Protein AF-A0A3M2BI87-F1 (afdb_monomer_lite)

Secondary structure (DSSP, 8-state):
---PPPHHHHHHHHHHHHHHHHHHHHHHHHSS--HHHHHHHTTPPTTHHHHHHHTSS---HHHHHHHHHHTT--HHHHHHHHSTT-----HHHHHHHHHHHHHHHHHHHHHHTTSS---------

pLDDT: mean 85.57, std 15.02, range [42.53, 98.25]

Radius of gyration: 25.04 Å; chains: 1; bounding box: 48×65×64 Å

Foldseek 3Di:
DDPDPDPPPVVVVVVLLLLLLVLLVVLCVVDPDDPVRLCVQLVHDPCPLVCPSVVVDPDDPSNVVSSCVSSVHDPVNSVCVSDPPDDPPDVVVVVVVVVVVVVVVVVVVCVVVVNDDPPPPPPPD

Structure (mmCIF, N/CA/C/O backbone):
data_AF-A0A3M2BI87-F1
#
_entry.id   AF-A0A3M2BI87-F1
#
loop_
_atom_site.group_PDB
_atom_site.id
_atom_site.type_symbol
_atom_site.label_atom_id
_atom_site.label_alt_id
_atom_site.label_comp_id
_atom_site.label_asym_id
_atom_site.label_entity_id
_atom_site.label_seq_id
_atom_site.pdbx_PDB_ins_code
_atom_site.Cartn_x
_atom_site.Cartn_y
_atom_site.Cartn_z
_atom_site.occupancy
_atom_site.B_iso_or_equiv
_atom_site.auth_seq_id
_atom_site.auth_comp_id
_atom_site.auth_asym_id
_atom_site.auth_atom_id
_atom_site.pdbx_PDB_model_num
ATOM 1 N N . MET A 1 1 ? 23.739 29.342 13.858 1.00 42.53 1 MET A N 1
ATOM 2 C CA . MET A 1 1 ? 23.342 29.300 12.436 1.00 42.53 1 MET A CA 1
ATOM 3 C C . MET A 1 1 ? 22.772 27.918 12.164 1.00 42.53 1 MET A C 1
ATOM 5 O O . MET A 1 1 ? 23.539 26.983 11.983 1.00 42.53 1 MET A O 1
ATOM 9 N N . ASN A 1 2 ? 21.449 27.764 12.264 1.00 44.50 2 ASN A N 1
ATOM 10 C CA . ASN A 1 2 ? 20.781 26.526 11.865 1.00 44.50 2 ASN A CA 1
ATOM 11 C C . ASN A 1 2 ? 20.725 26.521 10.340 1.00 44.50 2 ASN A C 1
ATOM 13 O O . ASN A 1 2 ? 20.180 27.447 9.748 1.00 44.50 2 ASN A O 1
ATOM 17 N N . ALA A 1 3 ? 21.358 25.531 9.720 1.00 49.25 3 ALA A N 1
ATOM 18 C CA . ALA A 1 3 ? 21.261 25.331 8.287 1.00 49.25 3 ALA A CA 1
ATOM 19 C C . ALA A 1 3 ? 19.826 24.904 7.964 1.00 49.25 3 ALA A C 1
ATOM 21 O O . ALA A 1 3 ? 19.418 23.795 8.314 1.00 49.25 3 ALA A O 1
ATOM 22 N N . ASP A 1 4 ? 19.067 25.787 7.316 1.00 50.25 4 ASP A N 1
ATOM 23 C CA . ASP A 1 4 ? 17.788 25.420 6.723 1.00 50.25 4 ASP A CA 1
ATOM 24 C C . ASP A 1 4 ? 18.007 24.260 5.736 1.00 50.25 4 ASP A C 1
ATOM 26 O O . ASP A 1 4 ? 18.902 24.324 4.879 1.00 50.25 4 ASP A O 1
ATOM 30 N N . PRO A 1 5 ? 17.241 23.161 5.842 1.00 54.12 5 PRO A N 1
ATOM 31 C CA . PRO A 1 5 ? 17.384 22.041 4.929 1.00 54.12 5 PRO A CA 1
ATOM 32 C C . PRO A 1 5 ? 17.029 22.479 3.502 1.00 54.12 5 PRO A C 1
ATOM 34 O O . PRO A 1 5 ? 15.983 23.079 3.260 1.00 54.12 5 PRO A O 1
ATOM 37 N N . LYS A 1 6 ? 17.904 22.150 2.538 1.00 52.88 6 LYS A N 1
ATOM 38 C CA . LYS A 1 6 ? 17.713 22.445 1.107 1.00 52.88 6 LYS A CA 1
ATOM 39 C C . LYS A 1 6 ? 16.293 22.037 0.652 1.00 52.88 6 LYS A C 1
ATOM 41 O O . LYS A 1 6 ? 15.965 20.847 0.720 1.00 52.88 6 LYS A O 1
ATOM 46 N N . PRO A 1 7 ? 15.487 22.968 0.105 1.00 54.06 7 PRO A N 1
ATOM 47 C CA . PRO A 1 7 ? 14.045 22.786 -0.109 1.00 54.06 7 PRO A CA 1
ATOM 48 C C . PRO A 1 7 ? 13.658 21.704 -1.139 1.00 54.06 7 PRO A C 1
ATOM 50 O O . PRO A 1 7 ? 12.496 21.320 -1.222 1.00 54.06 7 PRO A O 1
ATOM 53 N N . GLY A 1 8 ? 14.608 21.152 -1.904 1.00 59.81 8 GLY A N 1
ATOM 54 C CA . GLY A 1 8 ? 14.314 20.188 -2.974 1.00 59.81 8 GLY A CA 1
ATOM 55 C C . GLY A 1 8 ? 14.073 18.735 -2.533 1.00 59.81 8 GLY A C 1
ATOM 56 O O . GLY A 1 8 ? 13.328 18.014 -3.194 1.00 59.81 8 GLY A O 1
ATOM 57 N N . PHE A 1 9 ? 14.685 18.275 -1.434 1.00 56.72 9 PHE A N 1
ATOM 58 C CA . PHE A 1 9 ? 14.595 16.863 -1.017 1.00 56.72 9 PHE A CA 1
ATOM 59 C C . PHE A 1 9 ? 13.459 16.588 -0.031 1.00 56.72 9 PHE A C 1
ATOM 61 O O . PHE A 1 9 ? 12.840 15.526 -0.109 1.00 56.72 9 PHE A O 1
ATOM 68 N N . ALA A 1 10 ? 13.175 17.533 0.868 1.00 65.06 10 ALA A N 1
ATOM 69 C CA . ALA A 1 10 ? 12.075 17.415 1.823 1.00 65.06 10 ALA A CA 1
ATOM 70 C C . ALA A 1 10 ? 10.725 17.364 1.090 1.00 65.06 10 ALA A C 1
ATOM 72 O O . ALA A 1 10 ? 9.998 16.385 1.223 1.00 65.06 10 ALA A O 1
ATOM 73 N N . GLY A 1 11 ? 10.480 18.308 0.171 1.00 73.38 11 GLY A N 1
ATOM 74 C CA . GLY A 1 11 ? 9.219 18.372 -0.575 1.00 73.38 11 GLY A CA 1
ATOM 75 C C . GLY A 1 11 ? 8.911 17.121 -1.408 1.00 73.38 11 GLY A C 1
ATOM 76 O O . GLY A 1 11 ? 7.763 16.691 -1.472 1.00 73.38 11 GLY A O 1
ATOM 77 N N . ARG A 1 12 ? 9.928 16.474 -2.003 1.00 76.38 12 ARG A N 1
ATOM 78 C CA . ARG A 1 12 ? 9.723 15.224 -2.761 1.00 76.38 12 ARG A CA 1
ATOM 79 C C . ARG A 1 12 ? 9.364 14.050 -1.848 1.00 76.38 12 ARG A C 1
ATOM 81 O O . ARG A 1 12 ? 8.540 13.220 -2.227 1.00 76.38 12 ARG A O 1
ATOM 88 N N . ARG A 1 13 ? 9.984 13.961 -0.667 1.00 80.44 13 ARG A N 1
ATOM 89 C CA . ARG A 1 13 ? 9.666 12.914 0.315 1.00 80.44 13 ARG A CA 1
ATOM 90 C C . ARG A 1 13 ? 8.262 13.098 0.869 1.00 80.44 13 ARG A C 1
ATOM 92 O O . ARG A 1 13 ? 7.519 12.125 0.910 1.00 80.44 13 ARG A O 1
ATOM 99 N N . ASP A 1 14 ? 7.890 14.322 1.217 1.00 85.38 14 AS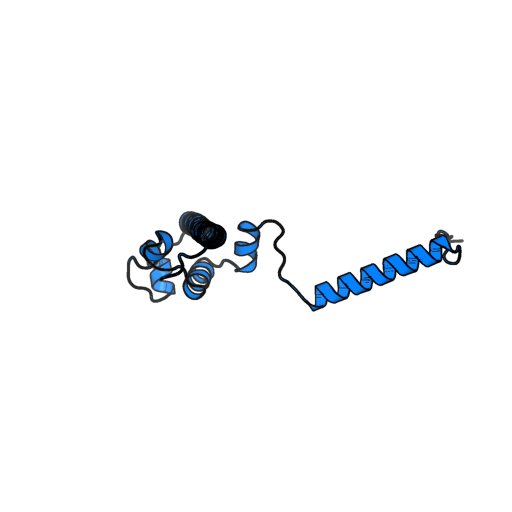P A N 1
ATOM 100 C CA . ASP A 1 14 ? 6.566 14.619 1.762 1.00 85.38 14 ASP A CA 1
ATOM 101 C C . ASP A 1 14 ? 5.468 14.298 0.739 1.00 85.38 14 ASP A C 1
ATOM 103 O O . ASP A 1 14 ? 4.526 13.570 1.053 1.00 85.38 14 ASP A O 1
ATOM 107 N N . ALA A 1 15 ? 5.665 14.689 -0.527 1.00 86.06 15 ALA A N 1
ATOM 108 C CA . ALA A 1 15 ? 4.764 14.328 -1.621 1.00 86.06 15 ALA A CA 1
ATOM 109 C C . ALA A 1 15 ? 4.630 12.805 -1.807 1.00 86.06 15 ALA A C 1
ATOM 111 O O . ALA A 1 15 ? 3.531 12.300 -2.045 1.00 86.06 15 ALA A O 1
ATOM 112 N N . ALA A 1 16 ? 5.728 12.054 -1.669 1.00 88.50 16 ALA A N 1
ATOM 113 C CA . ALA A 1 16 ? 5.696 10.595 -1.750 1.00 88.50 16 ALA A CA 1
ATOM 114 C C . ALA A 1 16 ? 4.915 9.974 -0.579 1.00 88.50 16 ALA A C 1
ATOM 116 O O . ALA A 1 16 ? 4.080 9.095 -0.793 1.00 88.50 16 ALA A O 1
ATOM 117 N N . VAL A 1 17 ? 5.136 10.449 0.650 1.00 92.62 17 VAL A N 1
ATOM 118 C CA . VAL A 1 17 ? 4.403 9.975 1.836 1.00 92.62 17 VAL A CA 1
ATOM 119 C C . VAL A 1 17 ? 2.909 10.280 1.709 1.00 92.62 17 VAL A C 1
ATOM 121 O O . VAL A 1 17 ? 2.076 9.428 2.027 1.00 92.62 17 VAL A O 1
ATOM 124 N N . ASP A 1 18 ? 2.550 11.451 1.194 1.00 92.56 18 ASP A N 1
ATOM 125 C CA . ASP A 1 18 ? 1.153 11.815 0.967 1.00 92.56 18 ASP A CA 1
ATOM 126 C C . ASP A 1 18 ? 0.506 10.986 -0.147 1.00 92.56 18 ASP A C 1
ATOM 128 O O . ASP A 1 18 ? -0.655 10.580 -0.012 1.00 92.56 18 ASP A O 1
ATOM 132 N N . GLY A 1 19 ? 1.272 10.632 -1.184 1.00 92.81 19 GLY A N 1
ATOM 133 C CA . GLY A 1 19 ? 0.880 9.646 -2.191 1.00 92.81 19 GLY A CA 1
ATOM 134 C C . GLY A 1 19 ? 0.559 8.282 -1.573 1.00 92.81 19 GLY A C 1
ATOM 135 O O . GLY A 1 19 ? -0.517 7.731 -1.817 1.00 92.81 19 GLY A O 1
ATOM 136 N N . ILE A 1 20 ? 1.426 7.781 -0.685 1.00 95.44 20 ILE A N 1
ATOM 137 C CA . ILE A 1 20 ? 1.193 6.524 0.046 1.00 95.44 20 ILE A CA 1
ATOM 138 C C . ILE A 1 20 ? -0.083 6.621 0.895 1.00 95.44 20 ILE A C 1
ATOM 140 O O . ILE A 1 20 ? -0.939 5.736 0.835 1.00 95.44 20 ILE A O 1
ATOM 144 N N . ARG A 1 21 ? -0.269 7.708 1.658 1.00 96.12 21 ARG A N 1
ATOM 145 C CA . ARG A 1 21 ? -1.483 7.919 2.471 1.00 96.12 21 ARG A CA 1
ATOM 146 C C . ARG A 1 21 ? -2.750 7.965 1.624 1.00 96.12 21 ARG A C 1
ATOM 148 O O . ARG A 1 21 ? -3.805 7.507 2.068 1.00 96.12 21 ARG A O 1
ATOM 155 N N . LEU A 1 22 ? -2.691 8.568 0.439 1.00 95.00 22 LEU A N 1
ATOM 156 C CA . LEU A 1 22 ? -3.823 8.623 -0.480 1.00 95.00 22 LEU A CA 1
ATOM 157 C C . LEU A 1 22 ? -4.178 7.227 -1.009 1.00 95.00 22 LEU A C 1
ATOM 159 O O . LEU A 1 22 ? -5.354 6.863 -0.980 1.00 95.00 22 LEU A O 1
ATOM 163 N N . ALA A 1 23 ? -3.186 6.437 -1.422 1.00 95.56 23 ALA A N 1
ATOM 164 C CA . ALA A 1 23 ? -3.396 5.066 -1.884 1.00 95.56 23 ALA A CA 1
ATOM 165 C C . ALA A 1 23 ? -3.974 4.171 -0.774 1.00 95.56 23 ALA A C 1
ATOM 167 O O . ALA A 1 23 ? -4.976 3.487 -0.986 1.00 95.56 23 ALA A O 1
ATOM 168 N N . LEU A 1 24 ? -3.438 4.265 0.450 1.00 96.75 24 LEU A N 1
ATOM 169 C CA . LEU A 1 24 ? -3.990 3.560 1.612 1.00 96.75 24 LEU A CA 1
ATOM 170 C C . LEU A 1 24 ? -5.447 3.952 1.880 1.00 96.75 24 LEU A C 1
ATOM 172 O O . LEU A 1 24 ? -6.290 3.082 2.084 1.00 96.75 24 LEU A O 1
ATOM 176 N N . ARG A 1 25 ? -5.783 5.249 1.821 1.00 95.81 25 ARG A N 1
ATOM 177 C CA . ARG A 1 25 ? -7.173 5.712 1.974 1.00 95.81 25 ARG A CA 1
ATOM 178 C C . ARG A 1 25 ? -8.105 5.114 0.924 1.00 95.81 25 ARG A C 1
ATOM 180 O O . ARG A 1 25 ? -9.238 4.783 1.264 1.00 95.81 25 ARG A O 1
ATOM 187 N N . ARG A 1 26 ? -7.661 4.993 -0.330 1.00 95.19 26 ARG A N 1
ATOM 188 C CA . ARG A 1 26 ? -8.460 4.379 -1.402 1.00 95.19 26 ARG A CA 1
ATOM 189 C C . ARG A 1 26 ? -8.712 2.902 -1.123 1.00 95.19 26 ARG A C 1
ATOM 191 O O . ARG A 1 26 ? -9.862 2.488 -1.173 1.00 95.19 26 ARG A O 1
ATOM 198 N N . ARG A 1 27 ? -7.682 2.145 -0.738 1.00 95.62 27 ARG A N 1
ATOM 199 C CA . ARG A 1 27 ? -7.823 0.715 -0.419 1.00 95.62 27 ARG A CA 1
ATOM 200 C C . ARG A 1 27 ? -8.705 0.462 0.800 1.00 95.62 27 ARG A C 1
ATOM 202 O O . ARG A 1 27 ? -9.609 -0.354 0.716 1.00 95.62 27 ARG A O 1
ATOM 209 N N . VAL A 1 28 ? -8.529 1.224 1.882 1.00 95.56 28 VAL A N 1
ATOM 210 C CA . VAL A 1 28 ? -9.407 1.128 3.064 1.00 95.56 28 VAL A CA 1
ATOM 211 C C . VAL A 1 28 ? -10.868 1.419 2.700 1.00 95.56 28 VAL A C 1
ATOM 213 O O . VAL A 1 28 ? -11.767 0.768 3.214 1.00 95.56 28 VAL A O 1
ATOM 216 N N . ARG A 1 29 ? -11.125 2.380 1.803 1.00 95.00 29 ARG A N 1
ATOM 217 C CA . ARG A 1 29 ? -12.488 2.680 1.327 1.00 95.00 29 ARG A CA 1
ATOM 218 C C . ARG A 1 29 ? -13.061 1.619 0.390 1.00 95.00 29 ARG A C 1
ATOM 220 O O . ARG A 1 29 ? -14.275 1.494 0.335 1.00 95.00 29 ARG A O 1
ATOM 227 N N . ALA A 1 30 ? -12.211 0.933 -0.368 1.00 94.56 30 ALA A N 1
ATOM 228 C CA . ALA A 1 30 ? -12.610 -0.127 -1.289 1.00 94.56 30 ALA A CA 1
ATOM 229 C C . ALA A 1 30 ? -12.771 -1.491 -0.598 1.00 94.56 30 ALA A C 1
ATOM 231 O O . ALA A 1 30 ? -13.334 -2.402 -1.190 1.00 94.56 30 ALA A O 1
ATOM 232 N N . SER A 1 31 ? -12.260 -1.639 0.627 1.00 95.31 31 SER A N 1
ATOM 233 C CA . SER A 1 31 ? -12.409 -2.853 1.425 1.00 95.31 31 SER A CA 1
ATOM 234 C C . SER A 1 31 ? -13.735 -2.890 2.177 1.00 95.31 31 SER A C 1
ATOM 236 O O . SER A 1 31 ? -14.250 -1.848 2.580 1.00 95.31 31 SER A O 1
ATOM 238 N N . ASP A 1 32 ? -14.194 -4.094 2.509 1.00 95.94 32 ASP A N 1
ATOM 239 C CA . ASP A 1 32 ? -15.353 -4.306 3.388 1.00 95.94 32 ASP A CA 1
ATOM 240 C C . ASP A 1 32 ? -15.042 -4.048 4.877 1.00 95.94 32 ASP A C 1
ATOM 242 O O . ASP A 1 32 ? -15.908 -4.158 5.750 1.00 95.94 32 ASP A O 1
ATOM 246 N N . LEU A 1 33 ? -13.794 -3.695 5.204 1.00 95.38 33 LEU A N 1
ATOM 247 C CA . LEU A 1 33 ? -13.359 -3.461 6.573 1.00 95.38 33 LEU A CA 1
ATOM 248 C C . LEU A 1 33 ? -13.533 -1.999 6.979 1.00 95.38 33 LEU A C 1
ATOM 250 O O . LEU A 1 33 ? -13.034 -1.064 6.356 1.00 95.38 33 LEU A O 1
ATOM 254 N N . THR A 1 34 ? -14.171 -1.793 8.129 1.00 96.19 34 THR A N 1
ATOM 255 C CA . THR A 1 34 ? -14.200 -0.470 8.759 1.00 96.19 34 THR A CA 1
ATOM 256 C C . THR A 1 34 ? -12.833 -0.119 9.353 1.00 96.19 34 THR A C 1
ATOM 258 O O . THR A 1 34 ? -12.075 -0.995 9.774 1.00 96.19 34 THR A O 1
ATOM 261 N N . GLN A 1 35 ? -12.537 1.177 9.503 1.00 95.88 35 GLN A N 1
ATOM 262 C CA . GLN A 1 35 ? -11.300 1.619 10.165 1.00 95.88 35 GLN A CA 1
ATOM 263 C C . GLN A 1 35 ? -11.155 1.046 11.581 1.00 95.88 35 GLN A C 1
ATOM 265 O O . GLN A 1 35 ? -10.072 0.607 11.953 1.00 95.88 35 GLN A O 1
ATOM 270 N N . ARG A 1 36 ? -12.258 0.968 12.339 1.00 96.81 36 ARG A N 1
ATOM 271 C CA . ARG A 1 36 ? -12.274 0.349 13.674 1.00 96.81 36 ARG A CA 1
ATOM 272 C C . ARG A 1 36 ? -11.903 -1.132 13.631 1.00 96.81 36 ARG A C 1
ATOM 274 O O . ARG A 1 36 ? -11.268 -1.632 14.554 1.00 96.81 36 ARG A O 1
ATOM 281 N N . HIS A 1 37 ? -12.303 -1.843 12.576 1.00 97.75 37 HIS A N 1
ATOM 282 C CA . HIS A 1 37 ? -11.945 -3.246 12.404 1.00 97.75 37 HIS A CA 1
ATOM 283 C C . HIS A 1 37 ? -10.440 -3.403 12.156 1.00 97.75 37 HIS A C 1
ATOM 285 O O . HIS A 1 37 ? -9.804 -4.209 12.829 1.00 97.75 37 HIS A O 1
ATOM 291 N N . ILE A 1 38 ? -9.868 -2.588 11.263 1.00 97.44 38 ILE A N 1
ATOM 292 C CA . ILE A 1 38 ? -8.423 -2.567 10.979 1.00 97.44 38 ILE A CA 1
ATOM 293 C C . ILE A 1 38 ? -7.622 -2.215 12.241 1.00 97.44 38 ILE A C 1
ATOM 295 O O . ILE A 1 38 ? -6.624 -2.867 12.543 1.00 97.44 38 ILE A O 1
ATOM 299 N N . GLU A 1 39 ? -8.076 -1.218 13.006 1.00 98.25 39 GLU A N 1
ATOM 300 C CA . GLU A 1 39 ? -7.469 -0.837 14.286 1.00 98.25 39 GLU A CA 1
ATOM 301 C C . GLU A 1 39 ? -7.465 -2.010 15.270 1.00 98.25 39 GLU A C 1
ATOM 303 O O . GLU A 1 39 ? -6.427 -2.321 15.846 1.00 98.25 39 GLU A O 1
ATOM 308 N N . ARG A 1 40 ? -8.593 -2.717 15.407 1.00 97.88 40 ARG A N 1
ATOM 309 C CA . ARG A 1 40 ? -8.710 -3.885 16.288 1.00 97.88 40 ARG A CA 1
ATOM 310 C C . ARG A 1 40 ? -7.778 -5.027 15.877 1.00 97.88 40 ARG A C 1
ATOM 312 O O . ARG A 1 40 ? -7.132 -5.592 16.752 1.00 97.88 40 ARG A O 1
ATOM 319 N N . LEU A 1 41 ? -7.680 -5.340 14.582 1.00 97.38 41 LEU A N 1
ATOM 320 C CA . LEU A 1 41 ? -6.766 -6.376 14.071 1.00 97.38 41 LEU A CA 1
ATOM 321 C C . LEU A 1 41 ? -5.299 -6.068 14.401 1.00 97.38 41 LEU A C 1
ATOM 323 O O . LEU A 1 41 ? -4.512 -6.978 14.633 1.00 97.38 41 LEU A O 1
ATOM 327 N N . ASN A 1 42 ? -4.947 -4.785 14.472 1.00 96.62 42 ASN A N 1
ATOM 328 C CA . ASN A 1 42 ? -3.594 -4.329 14.770 1.00 96.62 42 ASN A CA 1
ATOM 329 C C . ASN A 1 42 ? -3.354 -3.984 16.255 1.00 96.62 42 ASN A C 1
ATOM 331 O O . ASN A 1 42 ? -2.258 -3.545 16.615 1.00 96.62 42 ASN A O 1
ATOM 335 N N . GLY A 1 43 ? -4.362 -4.131 17.124 1.00 97.38 43 GLY A N 1
ATOM 336 C CA . GLY A 1 43 ? -4.282 -3.719 18.531 1.00 97.38 43 GLY A CA 1
ATOM 337 C C . GLY A 1 43 ? -4.132 -2.203 18.730 1.00 97.38 43 GLY A C 1
ATOM 338 O O . GLY A 1 43 ? -3.562 -1.755 19.725 1.00 97.38 43 GLY A O 1
ATOM 339 N N . TRP A 1 44 ? -4.597 -1.394 17.777 1.00 97.81 44 TRP A N 1
ATOM 340 C CA . TRP A 1 44 ? -4.536 0.064 17.841 1.00 97.81 44 TRP A CA 1
ATOM 341 C C . TRP A 1 44 ? -5.737 0.661 18.572 1.00 97.81 44 TRP A C 1
ATOM 343 O O . TRP A 1 44 ? -6.839 0.113 18.579 1.00 97.81 44 TRP A O 1
ATOM 353 N N . LYS A 1 45 ? -5.519 1.831 19.183 1.00 97.31 45 LYS A N 1
ATOM 354 C CA . LYS A 1 45 ? -6.588 2.592 19.839 1.00 97.31 45 LYS A CA 1
ATOM 355 C C . LYS A 1 45 ? -7.596 3.117 18.802 1.00 97.31 45 LYS A C 1
ATOM 357 O O . LYS A 1 45 ? -7.190 3.436 17.683 1.00 97.31 45 LYS A O 1
ATOM 362 N N . PRO A 1 46 ? -8.876 3.292 19.179 1.00 97.62 46 PRO A N 1
ATOM 363 C CA . PRO A 1 46 ? -9.878 3.870 18.290 1.00 97.62 46 PRO A CA 1
ATOM 364 C C . PRO A 1 46 ? -9.452 5.232 17.723 1.00 97.62 46 PRO A C 1
ATOM 366 O O . PRO A 1 46 ? -9.051 6.123 18.472 1.00 97.62 46 PRO A O 1
ATOM 369 N N . GLY A 1 47 ? -9.558 5.400 16.404 1.00 96.75 47 GLY A N 1
ATOM 370 C CA . GLY A 1 47 ? -9.206 6.632 15.691 1.00 96.75 47 GLY A CA 1
ATOM 371 C C . GLY A 1 47 ? -7.722 6.779 15.338 1.00 96.75 47 GLY A C 1
ATOM 372 O O . GLY A 1 47 ? -7.361 7.731 14.638 1.00 96.75 47 GLY A O 1
ATOM 373 N N . TYR A 1 48 ? -6.865 5.850 15.769 1.00 97.56 48 TYR A N 1
ATOM 374 C CA . TYR A 1 48 ? -5.437 5.856 15.453 1.00 97.56 48 TYR A CA 1
ATOM 375 C C . TYR A 1 48 ? -5.179 5.777 13.944 1.00 97.56 48 TYR A C 1
ATOM 377 O O . TYR A 1 48 ? -4.376 6.541 13.408 1.00 97.56 48 TYR A O 1
ATOM 385 N N . LEU A 1 49 ? -5.912 4.919 13.227 1.00 97.50 49 LEU A N 1
ATOM 386 C CA . LEU A 1 49 ? -5.764 4.782 11.779 1.00 97.50 49 LEU A CA 1
ATOM 387 C C . LEU A 1 49 ? -6.134 6.088 11.066 1.00 97.50 49 LEU A C 1
ATOM 389 O O . LEU A 1 49 ? -5.435 6.525 10.153 1.00 97.50 49 LEU A O 1
ATOM 393 N N . SER A 1 50 ? -7.193 6.758 11.522 1.00 97.00 50 SER A N 1
ATOM 394 C CA . SER A 1 50 ? -7.591 8.068 10.998 1.00 97.00 50 SER A CA 1
ATOM 395 C C . SER A 1 50 ? -6.484 9.113 11.190 1.00 97.00 50 SER A C 1
ATOM 397 O O . SER A 1 50 ? -6.179 9.860 10.260 1.00 97.00 50 SER A O 1
ATOM 399 N N . GLN A 1 51 ? -5.825 9.135 12.354 1.00 97.56 51 GLN A N 1
ATOM 400 C CA . GLN A 1 51 ? -4.705 10.045 12.624 1.00 97.56 51 GLN A CA 1
ATOM 401 C C . GLN A 1 51 ? -3.496 9.770 11.717 1.00 97.56 51 GLN A C 1
ATOM 403 O O . GLN A 1 51 ? -2.908 10.714 11.185 1.00 97.56 51 GLN A O 1
ATOM 408 N N . VAL A 1 52 ? -3.163 8.497 11.477 1.00 97.12 52 VAL A N 1
ATOM 409 C CA . VAL A 1 52 ? -2.088 8.093 10.553 1.00 97.12 52 VAL A CA 1
ATOM 410 C C . VAL A 1 52 ? -2.399 8.518 9.114 1.00 97.12 52 VAL A C 1
ATOM 412 O O . VAL A 1 52 ? -1.565 9.141 8.451 1.00 97.12 52 VAL A O 1
ATOM 415 N N . LEU A 1 53 ? -3.613 8.236 8.628 1.00 96.38 53 LEU A N 1
ATOM 416 C CA . LEU A 1 53 ? -4.018 8.529 7.248 1.00 96.38 53 LEU A CA 1
ATOM 417 C C . LEU A 1 53 ? -4.199 10.027 6.966 1.00 96.38 53 LEU A C 1
ATOM 419 O O . LEU A 1 53 ? -4.049 10.449 5.819 1.00 96.38 53 LEU A O 1
ATOM 423 N N . ARG A 1 54 ? -4.516 10.829 7.990 1.00 95.25 54 ARG A N 1
ATOM 424 C CA . ARG A 1 54 ? -4.577 12.301 7.907 1.00 95.25 54 ARG A CA 1
ATOM 425 C C . ARG A 1 54 ? -3.212 12.973 8.048 1.00 95.25 54 ARG A C 1
ATOM 427 O O . ARG A 1 54 ? -3.109 14.164 7.796 1.00 95.25 54 ARG A O 1
ATOM 434 N N . GLY A 1 55 ? -2.188 12.227 8.457 1.00 95.12 55 GLY A N 1
ATOM 435 C CA . GLY A 1 55 ? -0.844 12.757 8.671 1.00 95.12 55 GLY A CA 1
ATOM 436 C C . GLY A 1 55 ? -0.631 13.466 10.007 1.00 95.12 55 GLY A C 1
ATOM 437 O O . GLY A 1 55 ? 0.430 14.044 10.206 1.00 95.12 55 GLY A O 1
ATOM 438 N N . HIS A 1 56 ? -1.576 13.366 10.948 1.00 95.31 56 HIS A N 1
ATOM 439 C CA . HIS A 1 56 ? -1.352 13.793 12.336 1.00 95.31 56 HIS A CA 1
ATOM 440 C C . HIS A 1 56 ? -0.323 12.906 13.049 1.00 95.31 56 HIS A C 1
ATOM 442 O O . HIS A 1 56 ? 0.323 13.344 13.996 1.00 95.31 56 HIS A O 1
ATOM 448 N N . ILE A 1 57 ? -0.173 11.661 12.586 1.00 95.19 57 ILE A N 1
ATOM 449 C CA . ILE A 1 57 ? 0.879 10.736 13.002 1.00 95.19 57 ILE A CA 1
ATOM 450 C C . ILE A 1 57 ? 1.768 10.417 11.796 1.00 95.19 57 ILE A C 1
ATOM 452 O O . ILE A 1 57 ? 1.294 10.219 10.668 1.00 95.19 57 ILE A O 1
ATOM 456 N N . THR A 1 58 ? 3.075 10.333 12.044 1.00 95.06 58 THR A N 1
ATOM 457 C CA . THR A 1 58 ? 4.067 9.886 11.065 1.00 95.06 58 THR A CA 1
ATOM 458 C C . THR A 1 58 ? 3.713 8.494 10.546 1.00 95.06 58 THR A C 1
ATOM 460 O O . THR A 1 58 ? 3.536 7.542 11.311 1.00 95.06 58 THR A O 1
ATOM 463 N N . LEU A 1 59 ? 3.622 8.352 9.225 1.00 96.31 59 LEU A N 1
ATOM 464 C CA . LEU A 1 59 ? 3.446 7.046 8.605 1.00 96.31 59 LEU A CA 1
ATOM 465 C C . LEU A 1 59 ? 4.770 6.276 8.695 1.00 96.31 59 LEU A C 1
ATOM 467 O O . LEU A 1 59 ? 5.757 6.667 8.082 1.00 96.31 59 LEU A O 1
ATOM 471 N N . THR A 1 60 ? 4.794 5.195 9.472 1.00 96.31 60 THR A N 1
ATOM 472 C CA . THR A 1 60 ? 5.962 4.316 9.607 1.00 96.31 60 THR A CA 1
ATOM 473 C C . THR A 1 60 ? 5.772 3.059 8.763 1.00 96.31 60 THR A C 1
ATOM 475 O O . THR A 1 60 ? 4.648 2.717 8.389 1.00 96.31 60 THR A O 1
ATOM 478 N N . VAL A 1 61 ? 6.856 2.317 8.520 1.00 94.94 61 VAL A N 1
ATOM 479 C CA . VAL A 1 61 ? 6.783 1.004 7.853 1.00 94.94 61 VAL A CA 1
ATOM 480 C C . VAL A 1 61 ? 5.883 0.040 8.633 1.00 94.94 61 VAL A C 1
ATOM 482 O O . VAL A 1 61 ? 5.097 -0.681 8.030 1.00 94.94 61 VAL A O 1
ATOM 485 N N . ARG A 1 62 ? 5.905 0.088 9.974 1.00 96.06 62 ARG A N 1
ATOM 486 C CA . ARG A 1 62 ? 5.010 -0.717 10.820 1.00 96.06 62 ARG A CA 1
ATOM 487 C C . ARG A 1 62 ? 3.533 -0.407 10.560 1.00 96.06 62 ARG A C 1
ATOM 489 O O . ARG A 1 62 ? 2.729 -1.330 10.505 1.00 96.06 62 ARG A O 1
ATOM 496 N N . HIS A 1 63 ? 3.175 0.868 10.393 1.00 97.44 63 HIS A N 1
ATOM 497 C CA . HIS A 1 63 ? 1.802 1.255 10.046 1.00 97.44 63 HIS A CA 1
ATOM 498 C C . HIS A 1 63 ? 1.416 0.732 8.667 1.00 97.44 63 HIS A C 1
ATOM 500 O O . HIS A 1 63 ? 0.343 0.159 8.515 1.00 97.44 63 HIS A O 1
ATOM 506 N N . LEU A 1 64 ? 2.298 0.915 7.680 1.00 96.88 64 LEU A N 1
ATOM 507 C CA . LEU A 1 64 ? 2.075 0.442 6.320 1.00 96.88 64 LEU A CA 1
ATOM 508 C C . LEU A 1 64 ? 1.815 -1.068 6.303 1.00 96.88 64 LEU A C 1
ATOM 510 O O . LEU A 1 64 ? 0.763 -1.493 5.840 1.00 96.88 64 LEU A O 1
ATOM 514 N N . VAL A 1 65 ? 2.729 -1.858 6.867 1.00 96.62 65 VAL A N 1
ATOM 515 C CA . VAL A 1 65 ? 2.612 -3.321 6.910 1.00 96.62 65 VAL A CA 1
ATOM 516 C C . VAL A 1 65 ? 1.354 -3.752 7.663 1.00 96.62 65 VAL A C 1
ATOM 518 O O . VAL A 1 65 ? 0.607 -4.572 7.146 1.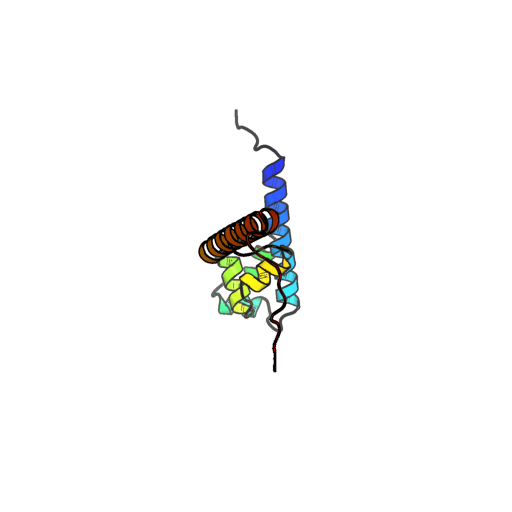00 96.62 65 VAL A O 1
ATOM 521 N N . GLY A 1 66 ? 1.060 -3.159 8.824 1.00 97.25 66 GLY A N 1
ATOM 522 C CA . GLY A 1 66 ? -0.128 -3.517 9.605 1.00 97.25 66 GLY A CA 1
ATOM 523 C C . GLY A 1 66 ? -1.455 -3.214 8.896 1.00 97.25 66 GLY A C 1
ATOM 524 O O . GLY A 1 66 ? -2.401 -4.000 8.968 1.00 97.25 66 GLY A O 1
ATOM 525 N N . ILE A 1 67 ? -1.532 -2.100 8.156 1.00 97.50 67 ILE A N 1
ATOM 526 C CA . ILE A 1 67 ? -2.710 -1.785 7.333 1.00 97.50 67 ILE A CA 1
ATOM 527 C C . ILE A 1 67 ? -2.827 -2.783 6.179 1.00 97.50 67 ILE A C 1
ATOM 529 O O . ILE A 1 67 ? -3.909 -3.310 5.950 1.00 97.50 67 ILE A O 1
ATOM 533 N N . LEU A 1 68 ? -1.734 -3.050 5.459 1.00 97.56 68 LEU A N 1
ATOM 534 C CA . LEU A 1 68 ? -1.751 -3.954 4.308 1.00 97.56 68 LEU A CA 1
ATOM 535 C C . LEU A 1 68 ? -2.085 -5.396 4.706 1.00 97.56 68 LEU A C 1
ATOM 537 O O . LEU A 1 68 ? -2.906 -6.019 4.045 1.00 97.56 68 LEU A O 1
ATOM 541 N N . GLN A 1 69 ? -1.542 -5.885 5.822 1.00 96.88 69 GLN A N 1
ATOM 542 C CA . GLN A 1 69 ? -1.883 -7.197 6.377 1.00 96.88 69 GLN A CA 1
ATOM 543 C C . GLN A 1 69 ? -3.361 -7.291 6.760 1.00 96.88 69 GLN A C 1
ATOM 545 O O . GLN A 1 69 ? -4.014 -8.275 6.437 1.00 96.88 69 GLN A O 1
ATOM 550 N N . ALA A 1 70 ? -3.917 -6.259 7.403 1.00 97.44 70 ALA A N 1
ATOM 551 C CA . ALA A 1 70 ? -5.339 -6.240 7.743 1.00 97.44 70 ALA A CA 1
ATOM 552 C C . ALA A 1 70 ? -6.249 -6.230 6.505 1.00 97.44 70 ALA A C 1
ATOM 554 O O . ALA A 1 70 ? -7.376 -6.704 6.583 1.00 97.44 70 ALA A O 1
ATOM 555 N N . LEU A 1 71 ? -5.773 -5.680 5.386 1.00 96.81 71 LEU A N 1
ATOM 556 C CA . LEU A 1 71 ? -6.487 -5.641 4.108 1.00 96.81 71 LEU A CA 1
ATOM 557 C C . LEU A 1 71 ? -6.206 -6.856 3.211 1.00 96.81 71 LEU A C 1
ATOM 559 O O . LEU A 1 71 ? -6.726 -6.889 2.101 1.00 96.81 71 LEU A O 1
ATOM 563 N N . ASP A 1 72 ? -5.375 -7.800 3.659 1.00 96.12 72 ASP A N 1
ATOM 564 C CA . ASP A 1 72 ? -4.883 -8.932 2.864 1.00 96.12 72 ASP A CA 1
ATOM 565 C C . ASP A 1 72 ? -4.246 -8.505 1.524 1.00 96.12 72 ASP A C 1
ATOM 567 O O . ASP A 1 72 ? -4.496 -9.047 0.449 1.00 96.12 72 ASP A O 1
ATOM 571 N N . VAL A 1 73 ? -3.429 -7.450 1.580 1.00 95.31 73 VAL A N 1
ATOM 572 C CA . VAL A 1 73 ? -2.737 -6.884 0.420 1.00 95.31 73 VAL A CA 1
ATOM 573 C C . VAL A 1 73 ? -1.236 -7.167 0.510 1.00 95.31 73 VAL A C 1
ATOM 575 O O . VAL A 1 73 ? -0.589 -6.691 1.446 1.00 95.31 73 VAL A O 1
ATOM 578 N N . PRO A 1 74 ? -0.634 -7.822 -0.500 1.00 93.38 74 PRO A N 1
ATOM 579 C CA . PRO A 1 74 ? 0.818 -7.944 -0.597 1.00 93.38 74 PRO A CA 1
ATOM 580 C C . PRO A 1 74 ? 1.501 -6.579 -0.750 1.00 93.38 74 PRO A C 1
ATOM 582 O O . PRO A 1 74 ? 1.042 -5.717 -1.511 1.00 93.38 74 PRO A O 1
ATOM 585 N N . LEU A 1 75 ? 2.630 -6.384 -0.064 1.00 91.25 75 LEU A N 1
ATOM 586 C CA . LEU A 1 75 ? 3.389 -5.131 -0.116 1.00 91.25 75 LE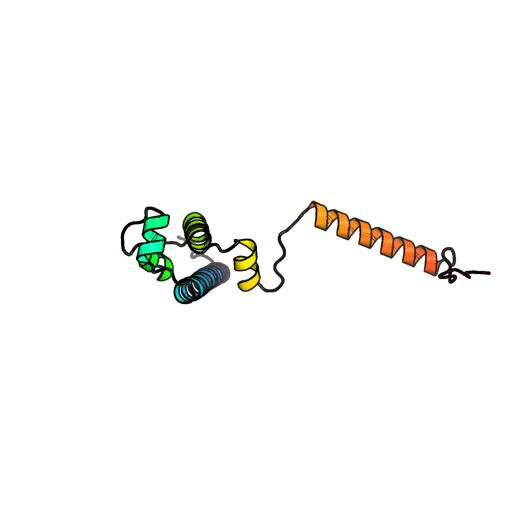U A CA 1
ATOM 587 C C . LEU A 1 75 ? 3.865 -4.825 -1.540 1.00 91.25 75 LEU A C 1
ATOM 589 O O . LEU A 1 75 ? 3.787 -3.684 -1.987 1.00 91.25 75 LEU A O 1
ATOM 593 N N . GLU A 1 76 ? 4.303 -5.841 -2.273 1.00 88.94 76 GLU A N 1
ATOM 594 C CA . GLU A 1 76 ? 4.793 -5.745 -3.645 1.00 88.94 76 GLU A CA 1
ATOM 595 C C . GLU A 1 76 ? 3.696 -5.238 -4.584 1.00 88.94 76 GLU A C 1
ATOM 597 O O . GLU A 1 76 ? 3.934 -4.344 -5.397 1.00 88.94 76 GLU A O 1
ATOM 602 N N . ALA A 1 77 ? 2.475 -5.760 -4.425 1.00 89.12 77 ALA A N 1
ATOM 603 C CA . ALA A 1 77 ? 1.314 -5.334 -5.199 1.00 89.12 77 ALA A CA 1
ATOM 604 C C . ALA A 1 77 ? 0.942 -3.875 -4.897 1.00 89.12 77 ALA A C 1
ATOM 606 O O . ALA A 1 77 ? 0.591 -3.119 -5.803 1.00 89.12 77 ALA A O 1
ATOM 607 N N . PHE A 1 78 ? 1.051 -3.458 -3.634 1.00 92.88 78 PHE A N 1
ATOM 608 C CA . PHE A 1 78 ? 0.828 -2.069 -3.238 1.00 92.88 78 PHE A CA 1
ATOM 609 C C . PHE A 1 78 ? 1.903 -1.118 -3.793 1.00 92.88 78 PHE A C 1
ATOM 611 O O . PHE A 1 78 ? 1.582 -0.042 -4.294 1.00 92.88 78 PHE A O 1
ATOM 618 N N . VAL A 1 79 ? 3.180 -1.506 -3.745 1.00 89.81 79 VAL A N 1
ATOM 619 C CA . VAL A 1 79 ? 4.284 -0.681 -4.262 1.00 89.81 79 VAL A CA 1
ATOM 620 C C . VAL A 1 79 ? 4.224 -0.558 -5.787 1.00 89.81 79 VAL A C 1
ATOM 622 O O . VAL A 1 79 ? 4.444 0.534 -6.312 1.00 89.81 79 VAL A O 1
ATOM 625 N N . ALA A 1 80 ? 3.873 -1.631 -6.501 1.00 86.12 80 ALA A N 1
ATOM 626 C CA . ALA A 1 80 ? 3.719 -1.609 -7.956 1.00 86.12 80 ALA A CA 1
ATOM 627 C C . ALA A 1 80 ? 2.631 -0.624 -8.433 1.00 86.12 80 ALA A C 1
ATOM 629 O O . ALA A 1 80 ? 2.779 -0.023 -9.496 1.00 86.12 80 ALA A O 1
ATOM 630 N N . GLU A 1 81 ? 1.569 -0.426 -7.643 1.00 86.56 81 GLU A N 1
ATOM 631 C CA . GLU A 1 81 ? 0.526 0.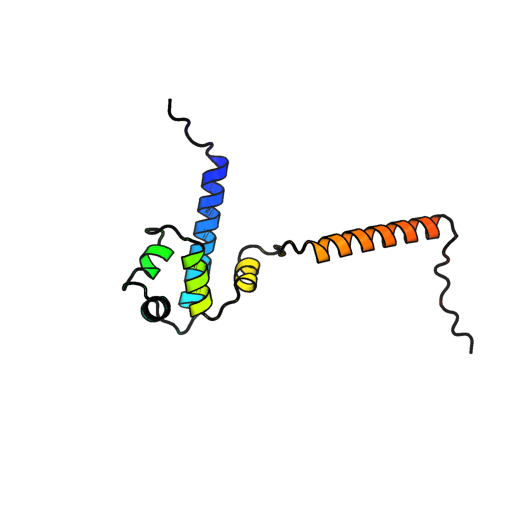579 -7.905 1.00 86.56 81 GLU A CA 1
ATOM 632 C C . GLU A 1 81 ? 1.058 2.012 -7.744 1.00 86.56 81 GLU A C 1
ATOM 634 O O . GLU A 1 81 ? 0.734 2.898 -8.534 1.00 86.56 81 GLU A O 1
ATOM 639 N N . LEU A 1 82 ? 1.885 2.247 -6.722 1.00 88.00 82 LEU A N 1
ATOM 640 C CA . LEU A 1 82 ? 2.433 3.570 -6.411 1.00 88.00 82 LEU A CA 1
ATOM 641 C C . LEU A 1 82 ? 3.536 4.015 -7.372 1.00 88.00 82 LEU A C 1
ATOM 643 O O . LEU A 1 82 ? 3.694 5.212 -7.613 1.00 88.00 82 LEU A O 1
ATOM 647 N N . ALA A 1 83 ? 4.318 3.069 -7.883 1.00 82.50 83 ALA A N 1
ATOM 648 C CA . ALA A 1 83 ? 5.446 3.334 -8.759 1.00 82.50 83 ALA A CA 1
ATOM 649 C C . ALA A 1 83 ? 5.418 2.370 -9.957 1.00 82.50 83 ALA A C 1
ATOM 651 O O . ALA A 1 83 ? 6.096 1.338 -9.938 1.00 82.50 83 ALA A O 1
ATOM 652 N N . PRO A 1 84 ? 4.655 2.697 -11.016 1.00 70.25 84 PRO A N 1
ATOM 653 C CA . PRO A 1 84 ? 4.640 1.912 -12.244 1.00 70.25 84 PRO A CA 1
ATOM 654 C C . PRO A 1 84 ? 6.061 1.775 -12.804 1.00 70.25 84 PRO A C 1
ATOM 656 O O . PRO A 1 84 ? 6.753 2.767 -13.018 1.00 70.25 84 PRO A O 1
ATOM 659 N N . GLY A 1 85 ? 6.515 0.538 -13.009 1.00 65.94 85 GLY A N 1
ATOM 660 C CA . GLY A 1 85 ? 7.883 0.242 -13.454 1.00 65.94 85 GLY A CA 1
ATOM 661 C C . GLY A 1 85 ? 8.895 0.032 -12.324 1.00 65.94 85 GLY A C 1
ATOM 662 O O . GLY A 1 85 ? 10.016 -0.396 -12.600 1.00 65.94 85 GLY A O 1
ATOM 663 N N . TRP A 1 86 ? 8.513 0.235 -11.058 1.00 71.38 86 TRP A N 1
ATOM 664 C CA . TRP A 1 86 ? 9.328 -0.227 -9.939 1.00 71.38 86 TRP A CA 1
ATOM 665 C C . TRP A 1 86 ? 9.411 -1.755 -9.962 1.00 71.38 86 TRP A C 1
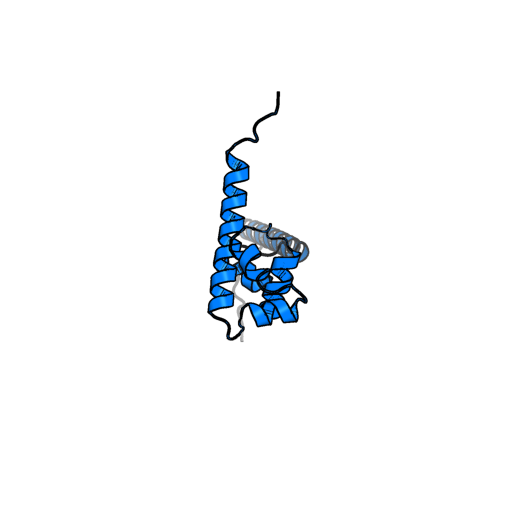ATOM 667 O O . TRP A 1 86 ? 8.412 -2.474 -10.086 1.00 71.38 86 TRP A O 1
ATOM 677 N N . ARG A 1 87 ? 10.639 -2.256 -9.874 1.00 63.56 87 ARG A N 1
ATOM 678 C CA . ARG A 1 87 ? 10.953 -3.674 -9.750 1.00 63.56 87 ARG A CA 1
ATOM 679 C C . ARG A 1 87 ? 11.795 -3.832 -8.489 1.00 63.56 87 ARG A C 1
ATOM 681 O O . ARG A 1 87 ? 12.732 -3.048 -8.320 1.00 63.56 87 ARG A O 1
ATOM 688 N N . PRO A 1 88 ? 11.490 -4.811 -7.620 1.00 64.38 88 PRO A N 1
ATOM 689 C CA . PRO A 1 88 ? 12.398 -5.171 -6.545 1.00 64.38 88 PRO A CA 1
ATOM 690 C C . PRO A 1 88 ? 13.794 -5.391 -7.130 1.00 64.38 88 PRO A C 1
ATOM 692 O O . PRO A 1 88 ? 13.936 -6.042 -8.171 1.00 64.38 88 PRO A O 1
ATOM 695 N N . HIS A 1 89 ? 14.815 -4.823 -6.491 1.00 68.06 89 HIS A N 1
ATOM 69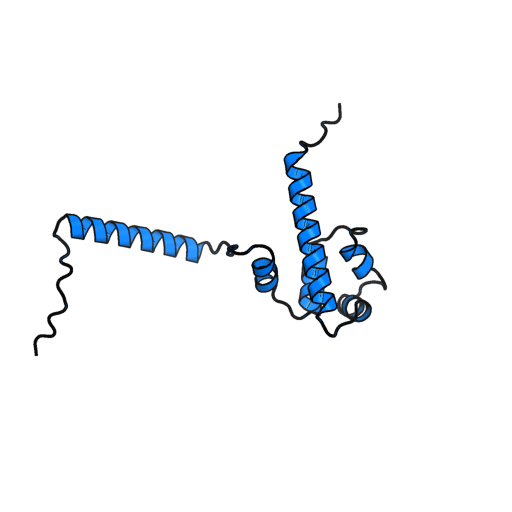6 C CA . HIS A 1 89 ? 16.187 -5.150 -6.843 1.00 68.06 89 HIS A CA 1
ATOM 697 C C . HIS A 1 89 ? 16.446 -6.580 -6.379 1.00 68.06 89 HIS A C 1
ATOM 699 O O . HIS A 1 89 ? 16.795 -6.818 -5.229 1.00 68.06 89 HIS A O 1
ATOM 705 N N . ASP A 1 90 ? 16.290 -7.526 -7.291 1.00 77.50 90 ASP A N 1
ATOM 706 C CA . ASP A 1 90 ? 16.751 -8.892 -7.113 1.00 77.50 90 ASP A CA 1
ATOM 707 C C . ASP A 1 90 ? 18.189 -8.967 -7.661 1.00 77.50 90 ASP A C 1
ATOM 709 O O . ASP A 1 90 ? 18.387 -8.790 -8.871 1.00 77.50 90 ASP A O 1
ATOM 713 N N . PRO A 1 91 ? 19.210 -9.095 -6.791 1.00 76.75 91 PRO A N 1
ATOM 714 C CA . PRO A 1 91 ? 20.602 -9.119 -7.223 1.00 76.75 91 PRO A CA 1
ATOM 715 C C . PRO A 1 91 ? 20.909 -10.324 -8.114 1.00 76.75 91 PRO A C 1
ATOM 717 O O . PRO A 1 91 ? 21.641 -10.159 -9.085 1.00 76.75 91 PRO A O 1
ATOM 720 N N . GLU A 1 92 ? 20.294 -11.480 -7.863 1.00 80.12 92 GLU A N 1
ATOM 721 C CA . GLU A 1 92 ? 20.486 -12.691 -8.662 1.00 80.12 92 GLU A CA 1
ATOM 722 C C . GLU A 1 92 ? 19.847 -12.528 -10.044 1.00 80.12 92 GLU A C 1
ATOM 724 O O . GLU A 1 92 ? 20.492 -12.753 -11.070 1.00 80.12 92 GLU A O 1
ATOM 729 N N . ALA A 1 93 ? 18.618 -12.008 -10.103 1.00 77.38 93 ALA A N 1
ATOM 730 C CA . ALA A 1 93 ? 17.994 -11.674 -11.383 1.00 77.38 93 ALA A CA 1
ATOM 731 C C . ALA A 1 93 ? 18.771 -10.586 -12.144 1.00 77.38 93 ALA A C 1
ATOM 733 O O . ALA A 1 93 ? 18.797 -10.583 -13.377 1.00 77.38 93 ALA A O 1
ATOM 734 N N . SER A 1 94 ? 19.396 -9.644 -11.436 1.00 80.75 94 SER A N 1
ATOM 735 C CA . SER A 1 94 ? 20.206 -8.588 -12.053 1.00 80.75 94 SER A CA 1
ATOM 736 C C . SER A 1 94 ? 21.511 -9.143 -12.621 1.00 80.75 94 SER A C 1
ATOM 738 O O . SER A 1 94 ? 21.868 -8.811 -13.751 1.00 80.75 94 SER A O 1
ATOM 740 N N . GLU A 1 95 ? 22.183 -10.027 -11.886 1.00 87.69 95 GLU A N 1
ATOM 741 C CA . GLU A 1 95 ? 23.372 -10.735 -12.354 1.00 87.69 95 GLU A CA 1
ATOM 742 C C . GLU A 1 95 ? 23.051 -11.617 -13.564 1.00 87.69 95 GLU A C 1
ATOM 744 O O . GLU A 1 95 ? 23.751 -11.554 -14.577 1.00 87.69 95 GLU A O 1
ATOM 749 N N . LEU A 1 96 ? 21.954 -12.379 -13.510 1.00 89.19 96 LEU A N 1
ATOM 750 C CA . LEU A 1 96 ? 21.517 -13.222 -14.618 1.00 89.19 96 LEU A CA 1
ATOM 751 C C . LEU A 1 96 ? 21.261 -12.396 -15.883 1.00 89.19 96 LEU A C 1
ATOM 753 O O . LEU A 1 96 ? 21.748 -12.758 -16.952 1.00 89.19 96 LEU A O 1
ATOM 757 N N . ARG A 1 97 ? 20.569 -11.254 -15.769 1.00 87.06 97 ARG A N 1
ATOM 758 C CA . ARG A 1 97 ? 20.347 -10.333 -16.899 1.00 87.06 97 ARG A CA 1
ATOM 759 C C . ARG A 1 97 ? 21.655 -9.798 -17.474 1.00 87.06 97 ARG A C 1
ATOM 761 O O . ARG A 1 97 ? 21.805 -9.762 -18.689 1.00 87.06 97 ARG A O 1
ATOM 768 N N . GLN A 1 98 ? 22.611 -9.415 -16.627 1.00 91.00 98 GLN A N 1
ATOM 769 C CA . GLN A 1 98 ? 23.929 -8.966 -17.093 1.00 91.00 98 GLN A CA 1
ATOM 770 C C . GLN A 1 98 ? 24.702 -10.091 -17.784 1.00 91.00 98 GLN A C 1
ATOM 772 O O . GLN A 1 98 ? 25.430 -9.853 -18.746 1.00 91.00 98 GLN A O 1
ATOM 777 N N . ARG A 1 99 ? 24.575 -11.325 -17.292 1.00 94.38 99 ARG A N 1
ATOM 778 C CA . ARG A 1 99 ? 25.225 -12.490 -17.891 1.00 94.38 99 ARG A CA 1
ATOM 779 C C . ARG A 1 99 ? 24.620 -12.821 -19.254 1.00 94.38 99 ARG A C 1
ATOM 781 O O . ARG A 1 99 ? 25.381 -13.012 -20.193 1.00 94.38 99 ARG A O 1
ATOM 788 N N . LEU A 1 100 ? 23.293 -12.797 -19.373 1.00 95.50 100 LEU A N 1
ATOM 789 C CA . LEU A 1 100 ? 22.585 -12.953 -20.648 1.00 95.50 100 LEU A CA 1
ATOM 790 C C . LEU A 1 100 ? 22.983 -11.866 -21.650 1.00 95.50 100 LEU A C 1
ATOM 792 O O . LEU A 1 100 ? 23.414 -12.198 -22.743 1.00 95.50 100 LEU A O 1
ATOM 796 N N . ALA A 1 101 ? 22.993 -10.596 -21.239 1.00 93.44 101 ALA A N 1
ATOM 797 C CA . ALA A 1 101 ? 23.407 -9.497 -22.113 1.00 93.44 101 ALA A CA 1
ATOM 798 C C . ALA A 1 101 ? 24.858 -9.638 -22.618 1.00 93.44 101 ALA A C 1
ATOM 800 O O . ALA A 1 101 ? 25.161 -9.277 -23.753 1.00 93.44 101 ALA A O 1
ATOM 801 N N . ARG A 1 102 ? 25.767 -10.182 -21.793 1.00 94.75 102 ARG A N 1
ATOM 802 C CA . ARG A 1 102 ? 27.137 -10.507 -22.225 1.00 94.75 102 ARG A CA 1
ATOM 803 C C . ARG A 1 102 ? 27.167 -11.633 -23.255 1.00 94.75 102 ARG A C 1
ATOM 805 O O . ARG A 1 102 ? 27.966 -11.559 -24.181 1.00 94.75 102 ARG A O 1
ATOM 812 N N . TYR A 1 103 ? 26.333 -12.658 -23.089 1.00 94.12 103 TYR A N 1
ATOM 813 C CA . TYR A 1 103 ? 26.225 -13.729 -24.076 1.00 94.12 103 TYR A CA 1
ATOM 814 C C . TYR A 1 103 ? 25.641 -13.224 -25.390 1.00 94.12 103 TYR A C 1
ATOM 816 O O . TYR A 1 103 ? 26.224 -13.510 -26.427 1.00 94.12 103 TYR A O 1
ATOM 824 N N . ASP A 1 104 ? 24.576 -12.424 -25.350 1.00 94.12 104 ASP A N 1
ATOM 825 C CA . ASP A 1 104 ? 23.971 -11.840 -26.550 1.00 94.12 104 ASP A CA 1
ATOM 826 C C . ASP A 1 104 ? 24.997 -11.007 -27.332 1.00 94.12 104 ASP A C 1
ATOM 828 O O . ASP A 1 104 ? 25.191 -11.220 -28.526 1.00 94.12 104 ASP A O 1
ATOM 832 N N . ALA A 1 105 ? 25.754 -10.147 -26.641 1.00 93.12 105 ALA A N 1
ATOM 833 C CA . ALA A 1 105 ? 26.813 -9.357 -27.266 1.00 93.12 105 ALA A CA 1
ATOM 834 C C . ALA A 1 105 ? 27.936 -10.225 -27.867 1.00 93.12 105 ALA A C 1
ATOM 836 O O . ALA A 1 105 ? 28.434 -9.929 -28.953 1.00 93.12 105 ALA A O 1
ATOM 837 N N . ALA A 1 106 ? 28.334 -11.301 -27.181 1.00 92.62 106 ALA A N 1
ATOM 838 C CA . ALA A 1 106 ? 29.345 -12.225 -27.689 1.00 92.62 106 ALA A CA 1
ATOM 839 C C . ALA A 1 106 ? 28.845 -13.003 -28.918 1.00 92.62 106 ALA A C 1
ATOM 841 O O . ALA A 1 106 ? 29.602 -13.209 -29.865 1.00 92.62 106 ALA A O 1
ATOM 842 N N . LEU A 1 107 ? 27.575 -13.417 -28.925 1.00 90.94 107 LEU A N 1
ATOM 843 C CA . LEU A 1 107 ? 26.947 -14.069 -30.073 1.00 90.94 107 LEU A CA 1
ATOM 844 C C . LEU A 1 107 ? 26.882 -13.122 -31.274 1.00 90.94 107 LEU A C 1
ATOM 846 O O . LEU A 1 107 ? 27.231 -13.527 -32.381 1.00 90.94 107 LEU A O 1
ATOM 850 N N . ASP A 1 108 ? 26.519 -11.859 -31.057 1.00 91.25 108 ASP A N 1
ATOM 851 C CA . ASP A 1 108 ? 26.503 -10.846 -32.114 1.00 91.25 108 ASP A CA 1
ATOM 852 C C . ASP A 1 108 ? 27.903 -10.575 -32.682 1.00 91.25 108 ASP A C 1
ATOM 854 O O . ASP A 1 108 ? 28.065 -10.450 -33.897 1.00 91.25 108 ASP A O 1
ATOM 858 N N . GLU A 1 109 ? 28.939 -10.552 -31.840 1.00 91.00 109 GLU A N 1
ATOM 859 C CA . GLU A 1 109 ? 30.328 -10.432 -32.297 1.00 91.00 109 GLU A CA 1
ATOM 860 C C . GLU A 1 109 ? 30.750 -11.631 -33.163 1.00 91.00 109 GLU A C 1
ATOM 862 O O . GLU A 1 109 ? 31.402 -11.465 -34.198 1.00 91.00 109 GLU A O 1
ATOM 867 N N . LEU A 1 110 ? 30.372 -12.850 -32.770 1.00 88.69 110 LEU A N 1
ATOM 868 C CA . LEU A 1 110 ? 30.678 -14.056 -33.539 1.00 88.69 110 LEU A CA 1
ATOM 869 C C . LEU A 1 110 ? 29.932 -14.089 -34.882 1.00 88.69 110 LEU A C 1
ATOM 871 O O . LEU A 1 110 ? 30.538 -14.464 -35.889 1.00 88.69 110 LEU A O 1
ATOM 875 N N . ARG A 1 111 ? 28.673 -13.631 -34.925 1.00 86.25 111 ARG A N 1
ATOM 876 C CA . ARG A 1 111 ? 27.913 -13.441 -36.174 1.00 86.25 111 ARG A CA 1
ATOM 877 C C . ARG A 1 111 ? 28.599 -12.453 -37.109 1.00 86.25 111 ARG A C 1
ATOM 879 O O . ARG A 1 111 ? 28.810 -12.753 -38.278 1.00 86.25 111 ARG A O 1
ATOM 886 N N . GLN A 1 112 ? 29.022 -11.295 -36.595 1.00 88.38 112 GLN A N 1
ATOM 887 C CA . GLN A 1 112 ? 29.726 -10.281 -37.395 1.00 88.38 112 GLN A CA 1
ATOM 888 C C . GLN A 1 112 ? 31.046 -10.795 -37.977 1.00 88.38 112 GLN A C 1
ATOM 890 O O . GLN A 1 112 ? 31.452 -10.383 -39.062 1.00 88.38 112 GLN A O 1
ATOM 895 N N . LYS A 1 113 ? 31.712 -11.713 -37.273 1.00 91.38 113 LYS A N 1
ATOM 896 C CA . LYS A 1 113 ? 32.931 -12.378 -37.747 1.00 91.38 113 LYS A CA 1
ATOM 897 C C . LYS A 1 113 ? 32.662 -13.523 -38.731 1.00 91.38 113 LYS A C 1
ATOM 899 O O . LYS A 1 113 ? 33.621 -14.142 -39.183 1.00 91.38 113 LYS A O 1
ATOM 904 N N . GLY A 1 114 ? 31.399 -13.827 -39.042 1.00 86.75 114 GLY A N 1
ATOM 905 C CA . GLY A 1 114 ? 31.011 -14.966 -39.879 1.00 86.75 114 GLY A CA 1
ATOM 906 C C . GLY A 1 114 ? 31.343 -16.324 -39.251 1.00 86.75 114 GLY A C 1
ATOM 907 O O . GLY A 1 114 ? 31.442 -17.319 -39.959 1.00 86.75 114 GLY A O 1
ATOM 908 N N . LEU A 1 115 ? 31.571 -16.359 -37.932 1.00 81.12 115 LEU A N 1
ATOM 909 C CA . LEU A 1 115 ? 31.902 -17.569 -37.166 1.00 81.12 115 LEU A CA 1
ATOM 910 C C . LEU A 1 115 ? 30.656 -18.264 -36.606 1.00 81.12 115 LEU A C 1
ATOM 912 O O . LEU A 1 115 ? 30.740 -19.387 -36.114 1.00 81.12 115 LEU A O 1
ATOM 916 N N . LEU A 1 116 ? 29.518 -17.580 -36.666 1.00 75.44 116 LEU A N 1
ATOM 917 C CA . LEU A 1 116 ? 28.197 -18.089 -36.345 1.00 75.44 116 LEU A CA 1
ATOM 918 C C . LEU A 1 116 ? 27.313 -17.766 -37.545 1.00 75.44 116 LEU A C 1
ATOM 920 O O . LEU A 1 116 ? 27.089 -16.596 -37.846 1.00 75.44 116 LEU A O 1
ATOM 924 N N . ASP A 1 117 ? 26.886 -18.808 -38.248 1.00 74.25 117 ASP A N 1
ATOM 925 C CA . ASP A 1 117 ? 25.875 -18.704 -39.290 1.00 74.25 117 ASP A CA 1
ATOM 926 C C . ASP A 1 117 ? 24.505 -18.857 -38.624 1.00 74.25 117 ASP A C 1
ATOM 928 O O . ASP A 1 117 ? 24.318 -19.735 -37.778 1.00 74.25 117 ASP A O 1
ATOM 932 N N . ASP A 1 118 ? 23.538 -18.029 -39.015 1.00 65.44 118 ASP A N 1
ATOM 933 C CA . ASP A 1 118 ? 22.140 -18.171 -38.586 1.00 65.44 118 ASP A CA 1
ATOM 934 C C . ASP A 1 118 ? 21.457 -19.364 -39.290 1.00 65.44 118 ASP A C 1
ATOM 936 O O . ASP A 1 118 ? 20.239 -19.528 -39.190 1.00 65.44 118 ASP A O 1
ATOM 940 N N . GLY A 1 119 ? 22.263 -20.163 -40.011 1.00 59.84 119 GLY A N 1
ATOM 941 C CA . GLY A 1 119 ? 21.953 -21.373 -40.754 1.00 59.84 119 GLY A CA 1
ATOM 942 C C . GLY A 1 119 ? 20.777 -22.112 -40.152 1.00 59.84 119 GLY A C 1
ATOM 943 O O . GLY A 1 119 ? 20.902 -22.799 -39.135 1.00 59.84 119 GLY A O 1
ATOM 944 N N . GLY A 1 120 ? 19.623 -21.916 -40.796 1.00 55.59 120 GLY A N 1
ATOM 945 C CA . GLY A 1 120 ? 18.391 -22.605 -40.472 1.00 55.59 120 GLY A CA 1
ATOM 946 C C . GLY A 1 120 ? 18.694 -24.082 -40.310 1.00 55.59 120 GLY A C 1
ATOM 947 O O . GLY A 1 120 ? 19.418 -24.658 -41.122 1.00 55.59 120 GLY A O 1
ATOM 948 N N . TRP A 1 121 ? 18.174 -24.662 -39.231 1.00 56.53 121 TRP A N 1
ATOM 949 C CA . TRP A 1 121 ? 18.136 -26.101 -39.053 1.00 56.53 121 TRP A CA 1
ATOM 950 C C . TRP A 1 121 ? 17.466 -26.675 -40.296 1.00 56.53 121 TRP A C 1
ATOM 952 O O . TRP A 1 121 ? 16.242 -26.644 -40.417 1.00 56.53 121 TRP A O 1
ATOM 962 N N . ASP A 1 122 ? 18.271 -27.100 -41.264 1.00 55.12 122 ASP A N 1
ATOM 963 C CA . ASP A 1 122 ? 17.789 -27.840 -42.409 1.00 55.12 122 ASP A CA 1
ATOM 964 C C . ASP A 1 122 ? 17.385 -29.190 -41.819 1.00 55.12 122 ASP A C 1
ATOM 966 O O . ASP A 1 122 ? 18.210 -30.082 -41.607 1.00 55.12 122 ASP A O 1
ATOM 970 N N . GLU A 1 123 ? 16.116 -29.283 -41.409 1.00 53.59 123 GLU A N 1
ATOM 971 C CA . GLU A 1 123 ? 15.428 -30.522 -41.064 1.00 53.59 123 GLU A CA 1
ATOM 972 C C . GLU A 1 123 ? 15.323 -31.363 -42.348 1.00 53.59 123 GLU A C 1
ATOM 974 O O . GLU A 1 123 ? 14.269 -31.538 -42.963 1.00 53.59 123 GLU A O 1
ATOM 979 N N . GLY A 1 124 ? 16.478 -31.847 -42.799 1.00 62.06 124 GLY A N 1
ATOM 980 C CA . GLY A 1 124 ? 16.650 -32.745 -43.924 1.00 62.06 124 GLY A CA 1
ATOM 981 C C . GLY A 1 124 ? 16.232 -34.157 -43.539 1.00 62.06 124 GLY A C 1
ATOM 982 O O . GLY A 1 124 ? 17.055 -34.939 -43.080 1.00 62.06 124 GLY A O 1
ATOM 983 N N . ARG A 1 125 ? 14.925 -34.393 -43.683 1.00 47.50 125 ARG A N 1
ATOM 984 C CA . ARG A 1 125 ? 14.218 -35.593 -44.171 1.00 47.50 125 ARG A CA 1
ATOM 985 C C . ARG A 1 125 ? 14.926 -36.956 -44.141 1.00 47.50 125 ARG A C 1
ATOM 987 O O . ARG A 1 125 ? 15.937 -37.121 -44.855 1.00 47.50 125 ARG A O 1
#

Sequence (125 aa):
MNADPKPGFAGRRDAAVDGIRLALRRRVRASDLTQRHIERLNGWKPGYLSQVLRGHITLTVRHLVGILQALDVPLEAFVAELAPGWRPHDPEASELRQRLARYDAALDELRQKGLLDDGGWDEGR